Protein AF-A0A969JP94-F1 (afdb_monomer_lite)

Radius of gyration: 14.91 Å; chains: 1; bounding box: 31×32×40 Å

Foldseek 3Di:
DDPPPDPPDPPPDPFDWDWDDDDPFDIDIDTPPDDVQVVCVVSVHHFDDPVVPLCPPCRRDDDDPDDDDDDDDNDDD

Secondary structure (DSSP, 8-state):
--------------PPEEEE--TTPPPEEEETT--HHHHHHHTT-----TTTT-SSS-TT-----SS--PPPP----

pLDDT: mean 78.39, std 19.08, range [33.81, 92.56]

Sequence (77 aa):
MKVLLAFNLQLSTKMANHTIIFNSTPPVPIPTGTLLTEAARLAGVEITQPCGGQGRCGRCAVLVQNGGIRRRSTLRL

Structure (mmCIF, N/CA/C/O backbone):
data_AF-A0A969JP94-F1
#
_entry.id   AF-A0A969JP94-F1
#
loop_
_atom_site.group_PDB
_atom_site.id
_atom_site.type_symbol
_atom_site.label_atom_id
_atom_site.label_alt_id
_atom_site.label_comp_id
_atom_site.label_asym_id
_atom_site.label_entity_id
_atom_site.label_seq_id
_atom_site.pdbx_PDB_ins_code
_atom_site.Cartn_x
_atom_site.Cartn_y
_atom_site.Cartn_z
_atom_site.occupancy
_atom_site.B_iso_or_equiv
_atom_site.auth_seq_id
_atom_site.auth_comp_id
_atom_site.auth_asym_id
_atom_site.auth_atom_id
_atom_site.pdbx_PDB_model_num
ATOM 1 N N . MET A 1 1 ? 13.674 18.113 21.246 1.00 40.44 1 MET A N 1
ATOM 2 C CA . MET A 1 1 ? 13.409 17.971 19.796 1.00 40.44 1 MET A CA 1
ATOM 3 C C . MET A 1 1 ? 12.056 17.305 19.618 1.00 40.44 1 MET A C 1
ATOM 5 O O . MET A 1 1 ? 11.928 16.114 19.846 1.00 40.44 1 MET A O 1
ATOM 9 N N . LYS A 1 2 ? 11.024 18.109 19.355 1.00 33.81 2 LYS A N 1
ATOM 10 C CA . LYS A 1 2 ? 9.614 17.713 19.364 1.00 33.81 2 LYS A CA 1
ATOM 11 C C . LYS A 1 2 ? 9.123 17.811 17.922 1.00 33.81 2 LYS A C 1
ATOM 13 O O . LYS A 1 2 ? 8.682 18.872 17.501 1.00 33.81 2 LYS A O 1
ATOM 18 N N . VAL A 1 3 ? 9.278 16.744 17.141 1.00 37.12 3 VAL A N 1
ATOM 19 C CA . VAL A 1 3 ? 8.703 16.684 15.789 1.00 37.12 3 VAL A CA 1
ATOM 20 C C . VAL A 1 3 ? 7.244 16.254 15.938 1.00 37.12 3 VAL A C 1
ATOM 22 O O . VAL A 1 3 ? 6.866 15.125 15.651 1.00 37.12 3 VAL A O 1
ATOM 25 N N . LEU A 1 4 ? 6.426 17.169 16.469 1.00 34.91 4 LEU A N 1
ATOM 26 C CA . LEU A 1 4 ? 5.003 17.200 16.157 1.00 34.91 4 LEU A CA 1
ATOM 27 C C . LEU A 1 4 ? 4.901 17.806 14.755 1.00 34.91 4 LEU A C 1
ATOM 29 O O . LEU A 1 4 ? 4.857 19.024 14.608 1.00 34.91 4 LEU A O 1
ATOM 33 N N . LEU A 1 5 ? 4.862 16.966 13.725 1.00 37.50 5 LEU A N 1
ATOM 34 C CA . LEU A 1 5 ? 4.165 17.347 12.504 1.00 37.50 5 LEU A CA 1
ATOM 35 C C . LEU A 1 5 ? 2.749 16.811 12.635 1.00 37.50 5 LEU A C 1
ATOM 37 O O . LEU A 1 5 ? 2.463 15.633 12.436 1.00 37.50 5 LEU A O 1
ATOM 41 N N . ALA A 1 6 ? 1.897 17.724 13.086 1.00 37.69 6 ALA A N 1
ATOM 42 C CA . ALA A 1 6 ? 0.462 17.596 13.141 1.00 37.69 6 ALA A CA 1
ATOM 43 C C . ALA A 1 6 ? -0.082 17.132 11.784 1.00 37.69 6 ALA A C 1
ATOM 45 O O . ALA A 1 6 ? -0.217 17.927 10.857 1.00 37.69 6 ALA A O 1
ATOM 46 N N . PHE A 1 7 ? -0.469 15.861 11.685 1.00 35.22 7 PHE A N 1
ATOM 47 C CA . PHE A 1 7 ? -1.433 15.421 10.680 1.00 35.22 7 PHE A CA 1
ATOM 48 C C . PHE A 1 7 ? -2.835 15.783 11.193 1.00 35.22 7 PHE A C 1
ATOM 50 O O . PHE A 1 7 ? -3.638 14.939 11.582 1.00 35.22 7 PHE A O 1
ATOM 57 N N . ASN A 1 8 ? -3.093 17.093 11.267 1.00 42.16 8 ASN A N 1
ATOM 58 C CA . ASN A 1 8 ? -4.426 17.659 11.430 1.00 42.16 8 ASN A CA 1
ATOM 59 C C . ASN A 1 8 ? -5.212 17.383 10.147 1.00 42.16 8 ASN A C 1
ATOM 61 O O . ASN A 1 8 ? -5.285 18.225 9.256 1.00 42.16 8 ASN A O 1
ATOM 65 N N . LEU A 1 9 ? -5.812 16.200 10.057 1.00 43.72 9 LEU A N 1
ATOM 66 C CA . LEU A 1 9 ? -6.939 15.984 9.166 1.00 43.72 9 LEU A CA 1
ATOM 67 C C . LEU A 1 9 ? -8.065 15.330 9.956 1.00 43.72 9 LEU A C 1
ATOM 69 O O . LEU A 1 9 ? -8.312 14.128 9.922 1.00 43.72 9 LEU A O 1
ATOM 73 N N . GLN A 1 10 ? -8.761 16.198 10.677 1.00 46.12 10 GLN A N 1
ATOM 74 C CA . GLN A 1 10 ? -10.114 15.984 11.152 1.00 46.12 10 GLN A CA 1
ATOM 75 C C . GLN A 1 10 ? -11.040 15.927 9.922 1.00 46.12 10 GLN A C 1
ATOM 77 O O . GLN A 1 10 ? -11.776 16.866 9.635 1.00 46.12 10 GLN A O 1
ATOM 82 N N . LEU A 1 11 ? -10.971 14.850 9.132 1.00 45.09 11 LEU A N 1
ATOM 83 C CA . LEU A 1 11 ? -11.975 14.573 8.109 1.00 45.09 11 LEU A CA 1
ATOM 84 C C . LEU A 1 11 ? -13.152 13.882 8.784 1.00 45.09 11 LEU A C 1
ATOM 86 O O . LEU A 1 11 ? -13.166 12.677 9.021 1.00 45.09 11 LEU A O 1
ATOM 90 N N . SER A 1 12 ? -14.136 14.716 9.091 1.00 46.06 12 SER A N 1
ATOM 91 C CA . SER A 1 12 ? -15.514 14.396 9.439 1.00 46.06 12 SER A CA 1
ATOM 92 C C 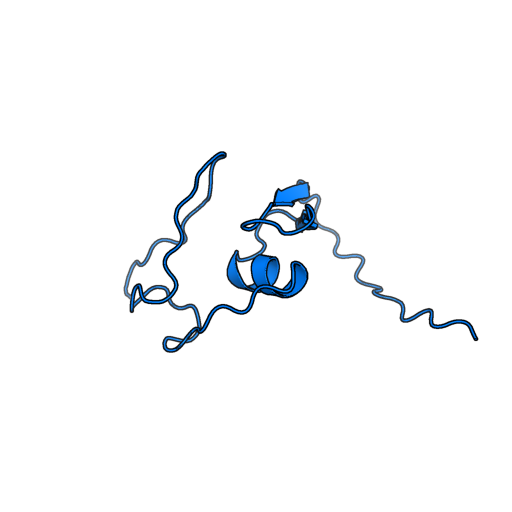. SER A 1 12 ? -16.178 13.480 8.396 1.00 46.06 12 SER A C 1
ATOM 94 O O . SER A 1 12 ? -16.996 13.912 7.594 1.00 46.06 12 SER A O 1
ATOM 96 N N . THR A 1 13 ? -15.823 12.196 8.385 1.00 50.50 13 THR A N 1
ATOM 97 C CA . THR A 1 13 ? -16.658 11.109 7.863 1.00 50.50 13 THR A CA 1
ATOM 98 C C . THR A 1 13 ? -16.366 9.872 8.700 1.00 50.50 13 THR A C 1
ATOM 100 O O . THR A 1 13 ? -15.220 9.480 8.893 1.00 50.50 13 THR A O 1
ATOM 103 N N . LYS A 1 14 ? -17.413 9.274 9.258 1.00 53.78 14 LYS A N 1
ATOM 104 C CA . LYS A 1 14 ? -17.357 8.073 10.093 1.00 53.78 14 LYS A CA 1
ATOM 105 C C . LYS A 1 14 ? -16.969 6.873 9.213 1.00 53.78 14 LYS A C 1
ATOM 107 O O . LYS A 1 14 ? -17.827 6.101 8.805 1.00 53.78 14 LYS A O 1
ATOM 112 N N . MET A 1 15 ? -15.701 6.769 8.826 1.00 60.28 15 MET A N 1
ATOM 113 C CA . MET A 1 15 ? -15.191 5.679 7.996 1.00 60.28 15 MET A CA 1
ATOM 114 C C . MET A 1 15 ? -14.735 4.534 8.898 1.00 60.28 15 MET A C 1
ATOM 116 O O . MET A 1 15 ? -14.047 4.757 9.891 1.00 60.28 15 MET A O 1
ATOM 120 N N . ALA A 1 16 ? -15.137 3.305 8.575 1.00 84.56 16 ALA A N 1
ATOM 121 C CA . ALA A 1 16 ? -14.659 2.134 9.300 1.00 84.56 16 ALA A CA 1
ATOM 122 C C . ALA A 1 16 ? -13.148 1.970 9.072 1.00 84.56 16 ALA A C 1
ATOM 124 O O . ALA A 1 16 ? -12.664 2.182 7.960 1.00 84.56 16 ALA A O 1
ATOM 125 N N . ASN A 1 17 ? -12.403 1.602 10.111 1.00 89.31 17 ASN A N 1
ATOM 126 C CA . ASN A 1 17 ? -10.975 1.322 9.990 1.00 89.31 17 ASN A CA 1
ATOM 127 C C . ASN A 1 17 ? -10.758 -0.154 9.646 1.00 89.31 17 ASN A C 1
ATOM 129 O O . ASN A 1 17 ? -11.454 -1.032 10.156 1.00 89.31 17 ASN A O 1
ATOM 133 N N . HIS A 1 18 ? -9.768 -0.417 8.802 1.00 89.88 18 HIS A N 1
ATOM 134 C CA . HIS A 1 18 ? -9.337 -1.749 8.406 1.00 89.88 18 HIS A CA 1
ATOM 135 C C . HIS A 1 18 ? -7.841 -1.908 8.640 1.00 89.88 18 HIS A C 1
ATOM 137 O O . HIS A 1 18 ? -7.074 -0.961 8.497 1.00 89.88 18 HIS A O 1
ATOM 143 N N . THR A 1 19 ? -7.429 -3.127 8.961 1.00 91.81 19 THR A N 1
ATOM 144 C CA . THR A 1 19 ? -6.017 -3.480 9.080 1.00 91.81 19 THR A CA 1
ATOM 145 C C . THR A 1 19 ? -5.610 -4.280 7.858 1.00 91.81 19 THR A C 1
ATOM 147 O O . THR A 1 19 ? -6.288 -5.240 7.490 1.00 91.81 19 THR A O 1
ATOM 150 N N . ILE A 1 20 ? -4.501 -3.895 7.240 1.00 91.56 20 ILE A N 1
ATOM 151 C CA . ILE A 1 20 ? -3.923 -4.600 6.096 1.00 91.56 20 ILE A CA 1
ATOM 152 C C . ILE A 1 20 ? -2.524 -5.090 6.431 1.00 91.56 20 ILE A C 1
ATOM 154 O O . ILE A 1 20 ? -1.816 -4.477 7.229 1.00 91.56 20 ILE A O 1
ATOM 158 N N . ILE A 1 21 ? -2.126 -6.185 5.796 1.00 92.56 21 ILE A N 1
ATOM 159 C CA . ILE A 1 21 ? -0.808 -6.792 5.951 1.00 92.56 21 ILE A CA 1
ATOM 160 C C . ILE A 1 21 ? -0.317 -7.127 4.544 1.00 92.56 21 ILE A C 1
ATOM 162 O O . ILE A 1 21 ? -1.011 -7.824 3.801 1.00 92.56 21 ILE A O 1
ATOM 166 N N . PHE A 1 22 ? 0.852 -6.610 4.169 1.00 89.00 22 PHE A N 1
ATOM 167 C CA . PHE A 1 22 ? 1.563 -7.034 2.966 1.00 89.00 22 PHE A CA 1
ATOM 168 C C . PHE A 1 22 ? 2.612 -8.078 3.347 1.00 89.00 22 PHE A C 1
ATOM 170 O O . PHE A 1 22 ? 2.940 -8.239 4.520 1.00 89.00 22 PHE A O 1
ATOM 177 N N . ASN A 1 23 ? 3.101 -8.836 2.364 1.00 85.31 23 ASN A N 1
ATOM 178 C CA . ASN A 1 23 ? 3.986 -9.974 2.605 1.00 85.31 23 ASN A CA 1
ATOM 179 C C . ASN A 1 23 ? 5.181 -9.587 3.500 1.00 85.31 23 ASN A C 1
ATOM 181 O O . ASN A 1 23 ? 6.037 -8.810 3.081 1.00 85.31 23 ASN A O 1
ATOM 185 N N . SER A 1 24 ? 5.212 -10.128 4.722 1.00 81.38 24 SER A N 1
ATOM 186 C CA . SER A 1 24 ? 6.222 -9.855 5.756 1.00 81.38 24 SER A CA 1
ATOM 187 C C . SER A 1 24 ? 6.324 -8.399 6.244 1.00 81.38 24 SER A C 1
ATOM 189 O O . SER A 1 24 ? 7.341 -8.029 6.828 1.00 81.38 24 SER A O 1
ATOM 191 N N . THR A 1 25 ? 5.290 -7.571 6.059 1.00 88.00 25 THR A N 1
ATOM 192 C CA . THR A 1 25 ? 5.234 -6.221 6.644 1.00 88.00 25 THR A CA 1
ATOM 193 C C . THR A 1 25 ? 4.440 -6.212 7.947 1.00 88.00 25 THR A C 1
ATOM 195 O O . THR A 1 25 ? 3.493 -6.988 8.103 1.00 88.00 25 THR A O 1
ATOM 198 N N . PRO A 1 26 ? 4.742 -5.290 8.875 1.00 88.56 26 PRO A N 1
ATOM 199 C CA . PRO A 1 26 ? 3.859 -5.021 9.998 1.00 88.56 26 PRO A CA 1
ATOM 200 C C . PRO A 1 26 ? 2.441 -4.648 9.523 1.00 88.56 26 PRO A C 1
ATOM 202 O O . PRO A 1 26 ? 2.293 -4.052 8.449 1.00 88.56 26 PRO A O 1
ATOM 205 N N . PRO A 1 27 ? 1.395 -4.972 10.303 1.00 90.75 27 PRO A N 1
ATOM 206 C CA . PRO A 1 27 ? 0.037 -4.543 10.001 1.00 90.75 27 PRO A CA 1
ATOM 207 C C . PRO A 1 27 ? -0.092 -3.018 10.031 1.00 90.75 27 PRO A C 1
ATOM 209 O O . PRO A 1 27 ? 0.401 -2.369 10.953 1.00 90.75 27 PRO A O 1
ATOM 212 N N . VAL A 1 28 ? -0.803 -2.451 9.056 1.00 90.88 28 VAL A N 1
ATOM 213 C CA . VAL A 1 28 ? -1.036 -1.003 8.957 1.00 90.88 28 VAL A CA 1
ATOM 214 C C . VAL A 1 28 ? -2.536 -0.707 9.051 1.00 90.88 28 VAL A C 1
ATOM 216 O O . VAL A 1 28 ? -3.319 -1.300 8.302 1.00 90.88 28 VAL A O 1
ATOM 219 N N . PRO A 1 29 ? -2.971 0.194 9.953 1.00 91.44 29 PRO A N 1
ATOM 220 C CA . PRO A 1 29 ? -4.354 0.644 10.002 1.00 91.44 29 PRO A CA 1
ATOM 221 C C . PRO A 1 29 ? -4.622 1.663 8.891 1.00 91.44 29 PRO A C 1
ATOM 223 O O . PRO A 1 29 ? -3.884 2.633 8.721 1.00 91.44 29 PRO A O 1
ATOM 226 N N . ILE A 1 30 ? -5.707 1.465 8.151 1.00 90.81 30 ILE A N 1
ATOM 227 C CA . ILE A 1 30 ? -6.165 2.363 7.092 1.00 90.81 30 ILE A CA 1
ATOM 228 C C . ILE A 1 30 ? -7.675 2.608 7.198 1.00 90.81 30 ILE A C 1
ATOM 230 O O . ILE A 1 30 ? -8.426 1.705 7.570 1.00 90.81 30 ILE A O 1
ATOM 234 N N . PRO A 1 31 ? -8.162 3.805 6.844 1.00 91.62 31 PRO A N 1
ATOM 235 C CA . PRO A 1 31 ? -9.594 4.034 6.741 1.00 91.62 31 PRO A CA 1
ATOM 236 C C . PRO A 1 31 ? -10.192 3.302 5.529 1.00 91.62 31 PRO A C 1
ATOM 238 O O . PRO A 1 31 ? -9.520 3.019 4.531 1.00 91.62 31 PRO A O 1
ATOM 241 N N . THR A 1 32 ? -11.491 3.015 5.602 1.00 89.25 32 THR A N 1
ATOM 242 C CA . THR A 1 32 ? -12.280 2.529 4.463 1.00 89.25 32 THR A CA 1
ATOM 243 C C . THR A 1 32 ? -12.123 3.472 3.278 1.00 89.25 32 THR A C 1
ATOM 245 O O . THR A 1 32 ? -12.198 4.686 3.426 1.00 89.25 32 THR A O 1
ATOM 248 N N . GLY A 1 33 ? -11.960 2.905 2.082 1.00 89.00 33 GLY A N 1
ATOM 249 C CA . GLY A 1 33 ? -11.826 3.678 0.846 1.00 89.00 33 GLY A CA 1
ATOM 250 C C . GLY A 1 33 ? -10.384 4.018 0.470 1.00 89.00 33 GLY A C 1
ATOM 251 O O . GLY A 1 33 ? -10.157 4.455 -0.659 1.00 89.00 33 GLY A O 1
ATOM 252 N N . THR A 1 34 ? -9.405 3.749 1.341 1.00 90.12 34 THR A N 1
ATOM 253 C CA . THR A 1 34 ? -7.986 3.839 0.979 1.00 90.12 34 THR A CA 1
ATOM 254 C C . THR A 1 34 ? -7.652 2.873 -0.157 1.00 90.12 34 THR A C 1
ATOM 256 O O . THR A 1 34 ? -8.015 1.694 -0.136 1.00 90.12 34 THR A O 1
ATOM 259 N N . LEU A 1 35 ? -6.940 3.375 -1.168 1.00 89.00 35 LEU A N 1
ATOM 260 C CA . LEU A 1 35 ? -6.445 2.564 -2.277 1.00 89.00 35 LEU A CA 1
ATOM 261 C C . LEU A 1 35 ? -5.325 1.640 -1.802 1.00 89.00 35 LEU A C 1
ATOM 263 O O . LEU A 1 35 ? -4.424 2.083 -1.097 1.00 89.00 35 LEU A O 1
ATOM 267 N N . LEU A 1 36 ? -5.314 0.390 -2.276 1.00 89.62 36 LEU A N 1
ATOM 268 C CA . LEU A 1 36 ? -4.276 -0.585 -1.918 1.00 89.62 36 LEU A CA 1
ATOM 269 C C . LEU A 1 36 ? -2.853 -0.112 -2.227 1.00 89.62 36 LEU A C 1
ATOM 271 O O . LEU A 1 36 ? -1.932 -0.499 -1.525 1.00 89.62 36 LEU A O 1
ATOM 275 N N . THR A 1 37 ? -2.663 0.725 -3.246 1.00 90.12 37 THR A N 1
ATOM 276 C CA . THR A 1 37 ? -1.338 1.264 -3.578 1.00 90.12 37 THR A CA 1
ATOM 277 C C . THR A 1 37 ? -0.850 2.295 -2.571 1.00 90.12 37 THR A C 1
ATOM 279 O O . THR A 1 37 ? 0.331 2.308 -2.250 1.00 90.12 37 THR A O 1
ATOM 282 N N . GLU A 1 38 ? -1.750 3.114 -2.023 1.00 9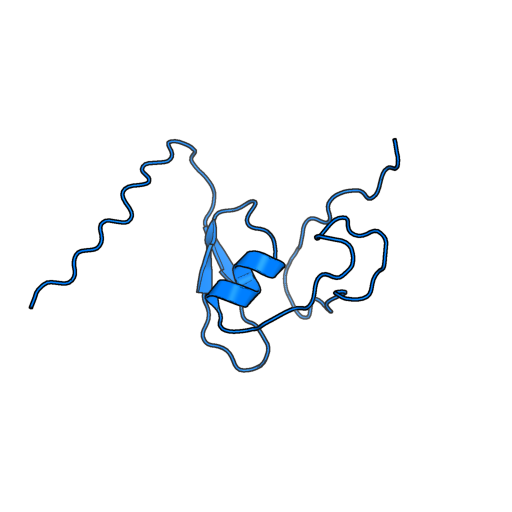0.38 38 GLU A N 1
ATOM 283 C CA . GLU A 1 38 ? -1.393 4.030 -0.935 1.00 90.38 38 GLU A CA 1
ATOM 284 C C . GLU A 1 38 ? -1.141 3.254 0.356 1.00 90.38 38 GLU A C 1
ATOM 286 O O . GLU A 1 38 ? -0.175 3.484 1.071 1.00 90.38 38 GLU A O 1
ATOM 291 N N . ALA A 1 39 ? -1.980 2.257 0.603 1.00 91.56 39 ALA A N 1
ATOM 292 C CA . ALA A 1 39 ? -1.837 1.328 1.703 1.00 91.56 39 ALA A CA 1
ATOM 293 C C . ALA A 1 39 ? -0.485 0.580 1.672 1.00 91.56 39 ALA A C 1
ATOM 295 O O . ALA A 1 39 ? 0.184 0.465 2.696 1.00 91.56 39 ALA A O 1
ATOM 296 N N . ALA A 1 40 ? -0.058 0.129 0.489 1.00 91.88 40 ALA A N 1
ATOM 297 C CA . ALA A 1 40 ? 1.250 -0.480 0.260 1.00 91.88 40 ALA A CA 1
ATOM 298 C C . ALA A 1 40 ? 2.379 0.505 0.569 1.00 91.88 40 ALA A C 1
ATOM 300 O O . ALA A 1 40 ? 3.291 0.171 1.321 1.00 91.88 40 ALA A O 1
ATOM 301 N N . ARG A 1 41 ? 2.266 1.749 0.091 1.00 91.06 41 ARG A N 1
ATOM 302 C CA . ARG A 1 41 ? 3.239 2.812 0.363 1.00 91.06 41 ARG A CA 1
ATOM 303 C C . ARG A 1 41 ? 3.400 3.078 1.863 1.00 91.06 41 ARG A C 1
ATOM 305 O O . ARG A 1 41 ? 4.524 3.198 2.338 1.00 91.06 41 ARG A O 1
ATOM 312 N N . LEU A 1 42 ? 2.298 3.122 2.616 1.00 90.81 42 LEU A N 1
ATOM 313 C CA . LEU A 1 42 ? 2.322 3.271 4.079 1.00 90.81 42 LEU A CA 1
ATOM 314 C C . LEU A 1 42 ? 2.983 2.078 4.783 1.00 90.81 42 LEU A C 1
ATOM 316 O O . LEU A 1 42 ? 3.631 2.259 5.808 1.00 90.81 42 LEU A O 1
ATOM 320 N N . ALA A 1 43 ? 2.850 0.876 4.222 1.00 90.75 43 ALA A N 1
ATOM 321 C CA . ALA A 1 43 ? 3.525 -0.329 4.698 1.00 90.75 43 ALA A CA 1
ATOM 322 C C . ALA A 1 43 ? 4.992 -0.444 4.234 1.00 90.75 43 ALA A C 1
ATOM 324 O O . ALA A 1 43 ? 5.649 -1.433 4.550 1.00 90.75 43 ALA A O 1
ATOM 325 N N . GLY A 1 44 ? 5.509 0.537 3.483 1.00 91.69 44 GLY A N 1
ATOM 326 C CA . GLY A 1 44 ? 6.864 0.508 2.925 1.00 91.69 44 GLY A CA 1
ATOM 327 C C . GLY A 1 44 ? 7.020 -0.390 1.693 1.00 91.69 44 GLY A C 1
ATOM 328 O O . GLY A 1 44 ? 8.138 -0.743 1.330 1.00 91.69 44 GLY A O 1
ATOM 329 N N . VAL A 1 45 ? 5.918 -0.769 1.045 1.00 91.12 45 VAL A N 1
ATOM 330 C CA . VAL A 1 45 ? 5.896 -1.571 -0.184 1.00 91.12 45 VAL A C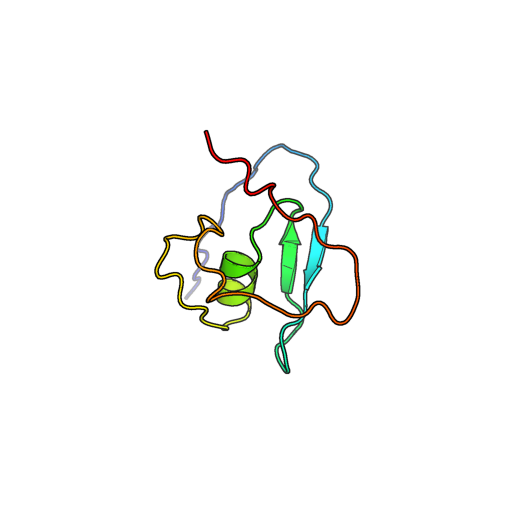A 1
ATOM 331 C C . VAL A 1 45 ? 5.663 -0.659 -1.382 1.00 91.12 45 VAL A C 1
ATOM 333 O O . VAL A 1 45 ? 4.595 -0.062 -1.531 1.00 91.12 45 VAL A O 1
ATOM 336 N N . GLU A 1 46 ? 6.641 -0.584 -2.278 1.00 90.00 46 GLU A N 1
ATOM 337 C CA . GLU A 1 46 ? 6.487 0.147 -3.533 1.00 90.00 46 GLU A CA 1
ATOM 338 C C . GLU A 1 46 ? 5.829 -0.715 -4.613 1.00 90.00 46 GLU A C 1
ATOM 340 O O . GLU A 1 46 ? 6.248 -1.836 -4.899 1.00 90.00 46 GLU A O 1
ATOM 345 N N . ILE A 1 47 ? 4.793 -0.165 -5.250 1.00 90.12 47 ILE A N 1
ATOM 346 C CA . ILE A 1 47 ? 4.090 -0.795 -6.368 1.00 90.12 47 ILE A CA 1
ATOM 347 C C . ILE A 1 47 ? 4.151 0.150 -7.564 1.00 90.12 47 ILE A C 1
ATOM 349 O O . ILE A 1 47 ? 3.593 1.247 -7.531 1.00 90.12 47 ILE A O 1
ATOM 353 N N . THR A 1 48 ? 4.777 -0.279 -8.658 1.00 90.75 48 THR A N 1
ATOM 354 C CA . THR A 1 48 ? 4.856 0.535 -9.874 1.00 90.75 48 THR A CA 1
ATOM 355 C C . THR A 1 48 ? 3.485 0.662 -10.540 1.00 90.75 48 THR A C 1
ATOM 357 O O . THR A 1 48 ? 2.820 -0.331 -10.848 1.00 90.75 48 THR A O 1
ATOM 360 N N . GLN A 1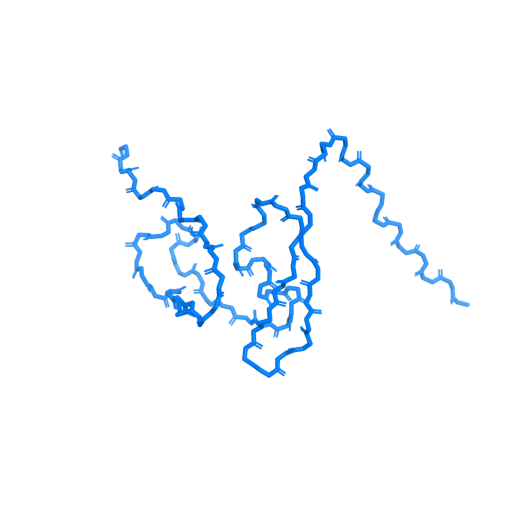 49 ? 3.070 1.897 -10.832 1.00 91.69 49 GLN A N 1
ATOM 361 C CA . GLN A 1 49 ? 1.786 2.200 -11.470 1.00 91.69 49 GLN A CA 1
ATOM 362 C C . GLN A 1 49 ? 1.975 2.869 -12.838 1.00 91.69 49 GLN A C 1
ATOM 364 O O . GLN A 1 49 ? 1.662 4.045 -13.010 1.00 91.69 49 GLN A O 1
ATOM 369 N N . PRO A 1 50 ? 2.397 2.129 -13.873 1.00 90.94 50 PRO A N 1
ATOM 370 C CA . PRO A 1 50 ? 2.679 2.720 -15.182 1.00 90.94 50 PRO A CA 1
ATOM 371 C C . PRO A 1 50 ? 1.420 3.222 -15.910 1.00 90.94 50 PRO A C 1
ATOM 373 O O . PRO A 1 50 ? 1.509 3.968 -16.876 1.00 90.94 50 PRO A O 1
ATOM 376 N N . CYS A 1 51 ? 0.229 2.814 -15.461 1.00 89.56 51 CYS A N 1
ATOM 377 C CA . CYS A 1 51 ? -1.042 3.350 -15.946 1.00 89.56 51 CYS A CA 1
ATOM 378 C C . CYS A 1 51 ? -1.643 4.437 -15.042 1.00 89.56 51 CYS A C 1
ATOM 380 O O . CYS A 1 51 ? -2.795 4.801 -15.262 1.00 89.56 51 CYS A O 1
ATOM 382 N N . GLY A 1 52 ? -0.921 4.900 -14.014 1.00 88.25 52 GLY A N 1
ATOM 383 C CA . GLY A 1 52 ? -1.401 5.907 -13.062 1.00 88.25 52 GLY A CA 1
ATOM 384 C C . GLY A 1 52 ? -2.567 5.436 -12.186 1.00 88.25 52 GLY A C 1
ATOM 385 O O . GLY A 1 52 ? -3.470 6.211 -11.903 1.00 88.25 52 GLY A O 1
ATOM 386 N N . GLY A 1 53 ? -2.621 4.147 -11.830 1.00 87.50 53 GLY A N 1
ATOM 387 C CA . GLY A 1 53 ? -3.669 3.610 -10.947 1.00 87.50 53 GLY A CA 1
ATOM 388 C C . GLY A 1 53 ? -5.050 3.428 -11.591 1.00 87.50 53 GLY A C 1
ATOM 389 O O . GLY A 1 53 ? -6.011 3.102 -10.903 1.00 87.50 53 GLY A O 1
ATOM 390 N N . GLN A 1 54 ? -5.157 3.565 -12.914 1.00 85.38 54 GLN A N 1
ATOM 391 C CA . GLN A 1 54 ? -6.423 3.463 -13.655 1.00 85.38 54 GLN A CA 1
ATOM 392 C C . GLN A 1 54 ? -6.946 2.023 -13.823 1.00 85.38 54 GLN A C 1
ATOM 394 O O . GLN A 1 54 ? -7.965 1.802 -14.467 1.00 85.38 54 GLN A O 1
ATOM 399 N N . GLY A 1 55 ? -6.215 1.010 -13.343 1.00 86.50 55 GLY A N 1
ATOM 400 C CA . GLY A 1 55 ? -6.614 -0.401 -13.460 1.00 86.50 55 GLY A CA 1
ATOM 401 C C . GLY A 1 55 ? -6.620 -0.967 -14.889 1.00 86.50 55 GLY A C 1
ATOM 402 O O . GLY A 1 55 ? -6.998 -2.114 -15.089 1.00 86.50 55 GLY A O 1
ATOM 403 N N . ARG A 1 56 ? -6.169 -0.197 -15.889 1.00 86.50 56 ARG A N 1
ATOM 404 C CA . ARG A 1 56 ? -6.268 -0.547 -17.320 1.00 86.50 56 ARG A CA 1
ATOM 405 C C . ARG A 1 56 ? -5.148 -1.436 -17.871 1.00 86.50 56 ARG A C 1
ATOM 407 O O . ARG A 1 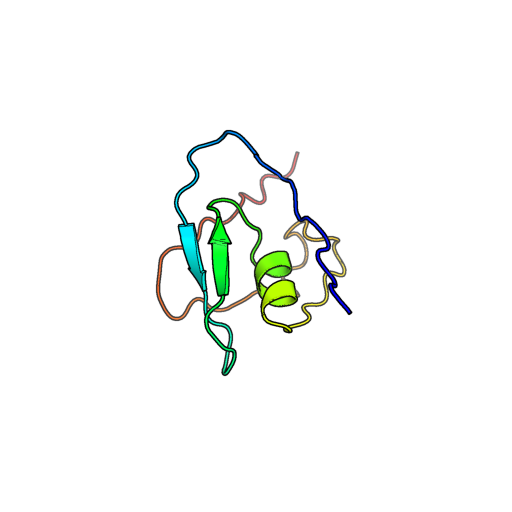56 ? -5.274 -1.914 -18.990 1.00 86.50 56 ARG A O 1
ATOM 414 N N . CYS A 1 57 ? -4.054 -1.629 -17.127 1.00 89.62 57 CYS A N 1
ATOM 415 C CA . CYS A 1 57 ? -2.897 -2.411 -17.596 1.00 89.62 57 CYS A CA 1
ATOM 416 C C . CYS A 1 57 ? -2.621 -3.706 -16.819 1.00 89.62 57 CYS A C 1
ATOM 418 O O . CYS A 1 57 ? -1.748 -4.459 -17.227 1.00 89.62 57 CYS A O 1
ATOM 420 N N . GLY A 1 58 ? -3.279 -3.940 -15.678 1.00 88.19 58 GLY A N 1
ATOM 421 C CA . GLY A 1 58 ? -3.095 -5.154 -14.867 1.00 88.19 58 GLY A CA 1
ATOM 422 C C . GLY A 1 58 ? -1.713 -5.362 -14.220 1.00 88.19 58 GLY A C 1
ATOM 423 O O . GLY A 1 58 ? -1.577 -6.251 -13.392 1.00 88.19 58 GLY A O 1
ATOM 424 N N . ARG A 1 59 ? -0.697 -4.542 -14.526 1.00 90.50 59 ARG A N 1
ATOM 425 C CA . ARG A 1 59 ? 0.691 -4.753 -14.061 1.00 90.50 59 ARG A CA 1
ATOM 426 C C . ARG A 1 59 ? 0.896 -4.659 -12.548 1.00 90.50 59 ARG A C 1
ATOM 42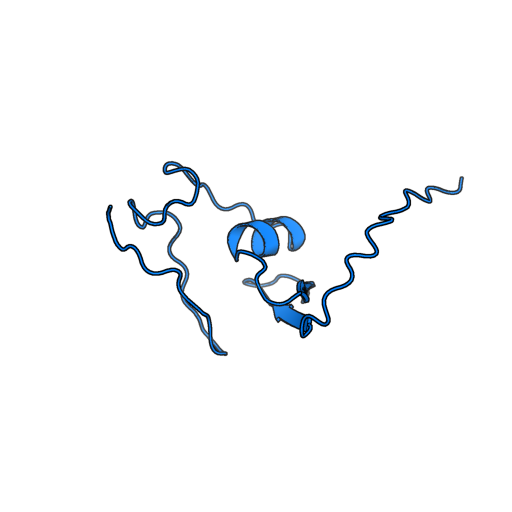8 O O . ARG A 1 59 ? 1.850 -5.219 -12.035 1.00 90.50 59 ARG A O 1
ATOM 435 N N . CYS A 1 60 ? 0.008 -3.963 -11.848 1.00 88.88 60 CYS A N 1
ATOM 436 C CA . CYS A 1 60 ? 0.017 -3.840 -10.391 1.00 88.88 60 CYS A CA 1
ATOM 437 C C . CYS A 1 60 ? -1.052 -4.729 -9.728 1.00 88.88 60 CYS A C 1
ATOM 439 O O . CYS A 1 60 ? -1.615 -4.354 -8.700 1.00 88.88 60 CYS A O 1
ATOM 441 N N . ALA A 1 61 ? -1.421 -5.848 -10.361 1.00 88.69 61 ALA A N 1
ATOM 442 C CA . ALA A 1 61 ? -2.368 -6.797 -9.788 1.00 88.69 61 ALA A CA 1
ATOM 443 C C . ALA A 1 61 ? -1.795 -7.435 -8.515 1.00 88.69 61 ALA A C 1
ATOM 445 O O . ALA A 1 61 ? -0.605 -7.726 -8.431 1.00 88.69 61 ALA A O 1
ATOM 446 N N . VAL A 1 62 ? -2.667 -7.664 -7.535 1.00 88.19 62 VAL A N 1
ATOM 447 C CA . VAL A 1 62 ? -2.320 -8.295 -6.259 1.00 88.19 62 VAL A CA 1
ATOM 448 C C . VAL A 1 62 ? -3.229 -9.488 -6.007 1.00 88.19 62 VAL A C 1
ATOM 450 O O . VAL A 1 62 ? -4.394 -9.494 -6.415 1.00 88.19 62 VAL A O 1
ATOM 453 N N . LEU A 1 63 ? -2.694 -10.489 -5.315 1.00 90.81 63 LEU A N 1
ATOM 454 C CA . LEU A 1 63 ? -3.456 -11.632 -4.836 1.00 90.81 63 LEU A CA 1
ATOM 455 C C . LEU A 1 63 ? -3.975 -11.335 -3.425 1.00 90.81 63 LEU A C 1
ATOM 457 O O . LEU A 1 63 ? -3.206 -10.956 -2.545 1.00 90.81 63 LEU A O 1
ATOM 461 N N . VAL A 1 64 ? -5.272 -11.533 -3.201 1.00 91.50 64 VAL A N 1
ATOM 462 C CA . VAL A 1 64 ? -5.874 -11.412 -1.869 1.00 91.50 64 VAL A CA 1
ATOM 463 C C . VAL A 1 64 ? -5.828 -12.777 -1.202 1.00 91.50 64 VAL A C 1
ATOM 465 O O . VAL A 1 64 ? -6.494 -13.696 -1.666 1.00 91.50 64 VAL A O 1
ATOM 468 N N . GLN A 1 65 ? -5.038 -12.910 -0.137 1.00 91.94 65 GLN A N 1
ATOM 469 C CA . GLN A 1 65 ? -4.978 -14.156 0.632 1.00 91.94 65 GLN A CA 1
ATOM 470 C C . GLN A 1 65 ? -6.177 -14.302 1.572 1.00 91.94 65 GLN A C 1
ATOM 472 O O . GLN A 1 65 ? -6.759 -15.374 1.650 1.00 91.94 65 GLN A O 1
ATOM 477 N N . ASN A 1 66 ? -6.557 -13.222 2.262 1.00 89.12 66 ASN A N 1
ATOM 478 C CA . ASN A 1 66 ? -7.662 -13.201 3.217 1.00 89.12 66 ASN A CA 1
ATOM 479 C C . ASN A 1 66 ? -8.401 -11.856 3.175 1.00 89.12 66 ASN A C 1
ATOM 481 O O . ASN A 1 66 ? -7.792 -10.812 2.941 1.00 89.12 66 ASN A O 1
ATOM 485 N N . GLY A 1 67 ? -9.705 -11.886 3.462 1.00 88.81 67 GLY A N 1
ATOM 486 C CA . GLY A 1 67 ? -10.559 -10.698 3.546 1.00 88.81 67 GLY A CA 1
ATOM 487 C C . GLY A 1 67 ? -11.237 -10.296 2.231 1.00 88.81 67 GLY A C 1
ATOM 488 O O . GLY A 1 67 ? -10.943 -10.808 1.152 1.00 88.81 67 GLY A O 1
ATOM 489 N N . GLY A 1 68 ? -12.196 -9.374 2.338 1.00 86.94 68 GLY A N 1
ATOM 490 C CA . GLY A 1 68 ? -12.949 -8.841 1.204 1.00 86.94 68 GLY A CA 1
ATOM 491 C C . GLY A 1 68 ? -12.391 -7.500 0.738 1.00 86.94 68 GLY A C 1
ATOM 492 O O . GLY A 1 68 ? -12.203 -6.591 1.542 1.00 86.94 68 GLY A O 1
ATOM 493 N N . ILE A 1 69 ? -12.169 -7.353 -0.570 1.00 88.06 69 ILE A N 1
ATOM 494 C CA . ILE A 1 69 ? -11.690 -6.101 -1.171 1.00 88.06 69 ILE A CA 1
ATOM 495 C C . ILE A 1 69 ? -12.696 -5.607 -2.200 1.00 88.06 69 ILE A C 1
ATOM 497 O O . ILE A 1 69 ? -13.147 -6.356 -3.070 1.00 88.06 69 ILE A O 1
ATOM 501 N N . ARG A 1 70 ? -13.002 -4.309 -2.152 1.00 86.88 70 ARG A N 1
ATOM 502 C CA . ARG A 1 70 ? -13.770 -3.653 -3.209 1.00 86.88 70 ARG A CA 1
ATOM 503 C C . ARG A 1 70 ? -12.857 -3.296 -4.374 1.00 86.88 70 ARG A C 1
ATOM 505 O O . ARG A 1 70 ? -11.969 -2.458 -4.243 1.00 86.88 70 ARG A O 1
ATOM 512 N N . ARG A 1 71 ? -13.110 -3.892 -5.538 1.00 83.06 71 ARG A N 1
ATOM 513 C CA . ARG A 1 71 ? -12.503 -3.439 -6.794 1.00 83.06 71 ARG A CA 1
ATOM 514 C C . ARG A 1 71 ? -13.327 -2.287 -7.353 1.00 83.06 71 ARG A C 1
ATOM 516 O O . ARG A 1 71 ? -14.549 -2.395 -7.451 1.00 83.06 71 ARG A O 1
ATOM 523 N N . ARG A 1 72 ? -12.661 -1.194 -7.735 1.00 76.12 72 ARG A N 1
ATOM 524 C CA . ARG A 1 72 ? -13.289 -0.166 -8.570 1.00 76.12 72 ARG A CA 1
ATOM 525 C C . ARG A 1 72 ? -13.621 -0.812 -9.916 1.00 76.12 72 ARG A C 1
ATOM 527 O O . ARG A 1 72 ? -12.763 -1.481 -10.490 1.00 76.12 72 ARG A O 1
ATOM 534 N N . SER A 1 73 ? -14.854 -0.655 -10.388 1.00 70.81 73 SER A N 1
ATOM 535 C CA . SER A 1 73 ? -15.231 -1.121 -11.721 1.00 70.81 73 SER A CA 1
ATOM 536 C C . SER A 1 73 ? -14.336 -0.447 -12.763 1.00 70.81 73 SER A C 1
ATOM 538 O O . SER A 1 73 ? -14.102 0.757 -12.712 1.00 70.81 73 SER A O 1
ATOM 540 N N . THR A 1 74 ? -13.827 -1.219 -13.721 1.00 66.75 74 THR A N 1
ATOM 541 C CA . THR A 1 74 ? -13.041 -0.698 -14.851 1.00 66.75 74 THR A CA 1
ATOM 542 C C . THR A 1 74 ? -13.950 -0.200 -15.975 1.00 66.75 74 THR A C 1
ATOM 544 O O . THR A 1 74 ? -13.594 -0.340 -17.145 1.00 66.75 74 THR A O 1
ATOM 547 N N . LEU A 1 75 ? -15.155 0.284 -15.644 1.00 60.94 75 LEU A N 1
ATOM 548 C CA . LEU A 1 75 ? -16.142 0.685 -16.641 1.00 60.94 75 LEU A CA 1
ATOM 549 C C . LEU A 1 75 ? -15.531 1.832 -17.451 1.00 60.94 75 LEU A C 1
ATOM 551 O O . LEU A 1 75 ? -15.243 2.898 -16.908 1.00 60.94 75 LEU A O 1
ATOM 555 N N . ARG A 1 76 ? -15.230 1.550 -18.720 1.00 56.50 76 ARG A N 1
ATOM 556 C CA . ARG A 1 76 ? -14.688 2.529 -19.656 1.00 56.50 76 ARG A CA 1
ATOM 557 C C . ARG A 1 76 ? -15.842 3.444 -20.059 1.00 56.50 76 ARG A C 1
ATOM 559 O O . ARG A 1 76 ? -16.815 2.950 -20.621 1.00 56.50 76 ARG A O 1
ATOM 566 N N . LEU A 1 77 ? -15.733 4.723 -19.703 1.00 57.97 77 LEU A N 1
ATOM 567 C CA . LEU A 1 77 ? -16.398 5.805 -20.429 1.00 57.97 77 LEU A CA 1
ATOM 568 C C . LEU A 1 77 ? -15.646 6.036 -21.742 1.00 57.97 77 LEU A C 1
ATOM 570 O O . LEU A 1 77 ? -14.396 5.910 -21.711 1.00 57.97 77 LEU A O 1
#